Protein AF-W1YM63-F1 (afdb_monomer_lite)

Organism: NCBI:txid408170

Foldseek 3Di:
DDDLVVVLVVCVVVPWDDPPPPQATDDPNDTQEDEDEDEPVDVCVVVVVVVVCVSCSSNRHHYHYHYDHPVCVVVVVD

Sequence (78 aa):
WSNPERSKQLLAEDGWKDTDGDGILDKDGKPLTFDFVVYNSRAELPLYAEAVQADLKKVGIDMKIKTVDYNLIDKMGQ

Secondary structure (DSSP, 8-state):
---HHHHHHHHHHTT-B-SSSSSS-EETTEE-EEEEEEETTSTHHHHHHHHHHHHHHTTT-EEEEEEE-HHHHHHHT-

Structure (mmCIF, N/CA/C/O backbone):
data_AF-W1YM63-F1
#
_entry.id   AF-W1YM63-F1
#
loop_
_atom_site.group_PDB
_atom_site.id
_atom_site.type_symbol
_atom_site.label_atom_id
_atom_site.label_alt_id
_atom_site.label_comp_id
_atom_site.label_asym_id
_atom_site.label_entity_id
_atom_site.label_seq_id
_atom_site.pdbx_PDB_ins_code
_atom_site.Cartn_x
_atom_site.Cartn_y
_atom_site.Cartn_z
_atom_site.occupancy
_atom_site.B_iso_or_equiv
_atom_site.auth_seq_id
_atom_site.auth_comp_id
_atom_site.auth_asym_id
_atom_site.auth_atom_id
_atom_site.pdbx_PDB_model_num
ATOM 1 N N . TRP A 1 1 ? -6.915 15.373 -8.667 1.00 50.75 1 TRP A N 1
ATOM 2 C CA . TRP A 1 1 ? -7.096 14.067 -9.328 1.00 50.75 1 TRP A CA 1
ATOM 3 C C . TRP A 1 1 ? -7.014 12.934 -8.312 1.00 50.75 1 TRP A C 1
ATOM 5 O O . TRP A 1 1 ? -7.709 11.952 -8.502 1.00 50.75 1 TRP A O 1
ATOM 15 N N . SER A 1 2 ? -6.310 13.087 -7.184 1.00 66.31 2 SER A N 1
ATOM 16 C CA . SER A 1 2 ? -6.550 12.268 -5.988 1.00 66.31 2 SER A CA 1
ATOM 17 C C . SER A 1 2 ? -7.562 12.948 -5.050 1.00 66.31 2 SER A C 1
ATOM 19 O O . SER A 1 2 ? -7.511 14.163 -4.852 1.00 66.31 2 SER A O 1
ATOM 21 N N . ASN A 1 3 ? -8.508 12.176 -4.503 1.00 87.94 3 ASN A N 1
ATOM 22 C CA . ASN A 1 3 ? -9.361 12.569 -3.375 1.00 87.94 3 ASN A CA 1
ATOM 23 C C . ASN A 1 3 ? -9.147 11.540 -2.246 1.00 87.94 3 ASN A C 1
ATOM 25 O O . ASN A 1 3 ? -9.846 10.520 -2.205 1.00 87.94 3 ASN A O 1
ATOM 29 N N . PRO A 1 4 ? -8.144 11.761 -1.374 1.00 90.19 4 PRO A N 1
ATOM 30 C CA . PRO A 1 4 ? -7.794 10.818 -0.312 1.00 90.19 4 PRO A CA 1
ATOM 31 C C . PRO A 1 4 ? -8.954 10.558 0.645 1.00 90.19 4 PRO A C 1
ATOM 33 O O . PRO A 1 4 ? -9.175 9.422 1.046 1.00 90.19 4 PRO A O 1
ATOM 36 N N . GLU A 1 5 ? -9.745 11.587 0.945 1.00 92.12 5 GLU A N 1
ATOM 37 C CA . GLU A 1 5 ? -10.886 11.468 1.852 1.00 92.12 5 GLU A CA 1
ATOM 38 C C . GLU A 1 5 ? -11.984 10.583 1.263 1.00 92.12 5 GLU A C 1
ATOM 40 O O . GLU A 1 5 ? -12.485 9.690 1.944 1.00 92.12 5 GLU A O 1
ATOM 45 N N . ARG A 1 6 ? -12.295 10.728 -0.035 1.00 94.19 6 ARG A N 1
ATOM 46 C CA . ARG A 1 6 ? -13.238 9.810 -0.693 1.00 94.19 6 ARG A CA 1
ATOM 47 C C . ARG A 1 6 ? -12.706 8.376 -0.747 1.00 94.19 6 ARG A C 1
ATOM 49 O O . ARG A 1 6 ? -13.489 7.441 -0.632 1.00 94.19 6 ARG A O 1
ATOM 56 N N . SER A 1 7 ? -11.394 8.199 -0.893 1.00 93.56 7 SER A N 1
ATOM 57 C CA . SER A 1 7 ? -10.768 6.868 -0.905 1.00 93.56 7 SER A CA 1
ATOM 58 C C . SER A 1 7 ? -10.886 6.191 0.463 1.00 93.56 7 SER A C 1
ATOM 60 O O . SER A 1 7 ? -11.338 5.053 0.540 1.00 93.56 7 SER A O 1
ATOM 62 N N . LYS A 1 8 ? -10.581 6.917 1.549 1.00 93.44 8 LYS A N 1
ATOM 63 C CA . LYS A 1 8 ? -10.769 6.439 2.929 1.00 93.44 8 LYS A CA 1
ATOM 64 C C . LYS A 1 8 ? -12.225 6.071 3.214 1.00 93.44 8 LYS A C 1
ATOM 66 O O . LYS A 1 8 ? -12.474 5.043 3.829 1.00 93.44 8 LYS A O 1
ATOM 71 N N . GLN A 1 9 ? -13.181 6.878 2.741 1.00 95.19 9 GLN A N 1
ATOM 72 C CA . GLN A 1 9 ? -14.609 6.575 2.884 1.00 95.19 9 GLN A CA 1
ATOM 73 C C . GLN A 1 9 ? -14.985 5.256 2.209 1.00 95.19 9 GLN A C 1
ATOM 75 O O . GLN A 1 9 ? -15.598 4.417 2.851 1.00 95.19 9 GLN A O 1
ATOM 80 N N . LEU A 1 10 ? -14.589 5.050 0.949 1.00 96.50 10 LEU A N 1
ATOM 81 C CA . LEU A 1 10 ? -14.888 3.815 0.216 1.00 96.50 10 LEU A CA 1
ATOM 82 C C . LEU A 1 10 ? -14.272 2.578 0.885 1.00 96.50 10 LEU A C 1
ATOM 84 O O . LEU A 1 10 ? -14.917 1.538 0.972 1.00 96.50 10 LEU A O 1
ATOM 88 N N . LEU A 1 11 ? -13.039 2.697 1.383 1.00 96.50 11 LEU A N 1
ATOM 89 C CA . LEU A 1 11 ? -12.367 1.621 2.115 1.00 96.50 11 LEU A CA 1
ATOM 90 C C . LEU A 1 11 ? -13.112 1.294 3.420 1.00 96.50 11 LEU A C 1
ATOM 92 O O . LEU A 1 11 ? -13.382 0.126 3.694 1.00 96.50 11 LEU A O 1
ATOM 96 N N . ALA A 1 12 ? -13.519 2.316 4.177 1.00 96.06 12 ALA A N 1
ATOM 97 C CA . ALA A 1 12 ? -14.305 2.144 5.396 1.00 96.06 12 ALA A CA 1
ATOM 98 C C . ALA A 1 12 ? -15.712 1.574 5.129 1.00 96.06 12 ALA A C 1
ATOM 100 O O . ALA A 1 12 ? -16.176 0.728 5.892 1.00 96.06 12 ALA A O 1
ATOM 101 N N . GLU A 1 13 ? -16.377 1.992 4.044 1.00 97.50 13 GLU A N 1
ATOM 102 C CA . GLU A 1 13 ? -17.667 1.449 3.582 1.00 97.50 13 GLU A CA 1
ATOM 103 C C . GLU A 1 13 ? -17.565 -0.062 3.277 1.00 97.50 13 GLU A C 1
ATOM 105 O O . GLU A 1 13 ? -18.506 -0.803 3.557 1.00 97.50 13 GLU A O 1
ATOM 110 N N . ASP A 1 14 ? -16.415 -0.536 2.778 1.00 96.50 14 ASP A N 1
ATOM 111 C CA . ASP A 1 14 ? -16.118 -1.964 2.562 1.00 96.50 14 ASP A CA 1
ATOM 112 C C . ASP A 1 14 ? -15.567 -2.674 3.823 1.00 96.50 14 ASP A C 1
ATOM 114 O O . ASP A 1 14 ? -15.245 -3.861 3.795 1.00 96.50 14 ASP A O 1
ATOM 118 N N . GLY A 1 15 ? -15.473 -1.987 4.964 1.00 96.81 15 GLY A N 1
ATOM 119 C CA . GLY A 1 15 ? -15.081 -2.581 6.247 1.00 96.81 15 GLY A CA 1
ATOM 120 C C . GLY A 1 15 ? -13.577 -2.617 6.531 1.00 96.81 15 GLY A C 1
ATOM 121 O O . GLY A 1 15 ? -13.171 -3.268 7.493 1.00 96.81 15 GLY A O 1
ATOM 122 N N . TRP A 1 16 ? -12.762 -1.913 5.744 1.00 98.25 16 TRP A N 1
ATOM 123 C CA . TRP A 1 16 ? -11.344 -1.715 6.038 1.00 98.25 16 TRP A CA 1
ATOM 124 C C .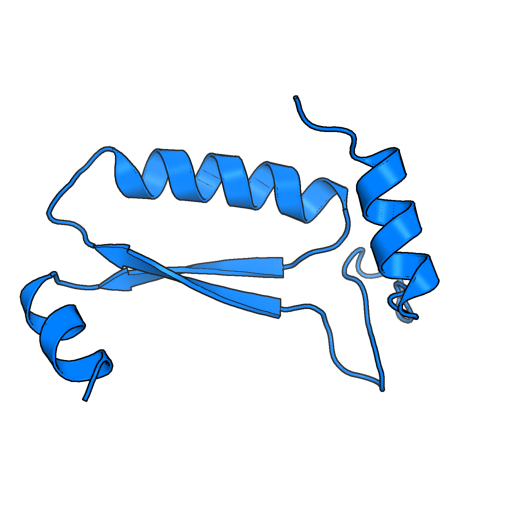 TRP A 1 16 ? -11.149 -0.651 7.117 1.00 98.25 16 TRP A C 1
ATOM 126 O O . TRP A 1 16 ? -11.698 0.450 7.034 1.00 98.25 16 TRP A O 1
ATOM 136 N N . LYS A 1 17 ? -10.345 -0.967 8.129 1.00 97.44 17 LYS A N 1
ATOM 137 C CA . LYS A 1 17 ? -10.027 -0.062 9.241 1.00 97.44 17 LYS A CA 1
ATOM 138 C C . LYS A 1 17 ? -8.684 -0.443 9.844 1.00 97.44 17 LYS A C 1
ATOM 140 O O . LYS A 1 17 ? -8.393 -1.622 9.945 1.00 97.44 17 LYS A O 1
ATOM 145 N N . ASP A 1 18 ? -7.906 0.533 10.274 1.00 97.12 18 ASP A N 1
ATOM 146 C CA . ASP A 1 18 ? -6.707 0.274 11.073 1.00 97.12 18 ASP A CA 1
ATOM 147 C C . ASP A 1 18 ? -7.144 -0.264 12.450 1.00 97.12 18 ASP A C 1
ATOM 149 O O . ASP A 1 18 ? -7.878 0.415 13.181 1.00 97.12 18 ASP A O 1
ATOM 153 N N . THR A 1 19 ? -6.807 -1.522 12.752 1.00 97.25 19 THR A N 1
ATOM 154 C CA . THR A 1 19 ? -7.224 -2.196 13.993 1.00 97.25 19 THR A CA 1
ATOM 155 C C . THR A 1 19 ? -6.134 -2.303 15.046 1.00 97.25 19 THR A C 1
ATOM 157 O O . THR A 1 19 ? -6.462 -2.607 16.198 1.00 97.25 19 THR A O 1
ATOM 160 N N . ASP A 1 20 ? -4.881 -2.027 14.695 1.00 96.31 20 ASP A N 1
ATOM 161 C CA . ASP A 1 20 ? -3.724 -2.166 15.581 1.00 96.31 20 ASP A CA 1
ATOM 162 C C . ASP A 1 20 ? -2.918 -0.865 15.773 1.00 96.31 20 ASP A C 1
ATOM 164 O O . ASP A 1 20 ? -2.055 -0.794 16.652 1.00 96.31 20 ASP A O 1
ATOM 168 N N . GLY A 1 21 ? -3.276 0.198 15.053 1.00 96.69 21 GLY A N 1
ATOM 169 C CA . GLY A 1 21 ? -2.690 1.529 15.142 1.00 96.69 21 GLY A CA 1
ATOM 170 C C . GLY A 1 21 ? -1.380 1.690 14.372 1.00 96.69 21 GLY A C 1
ATOM 171 O O . GLY A 1 21 ? -0.655 2.654 14.642 1.00 96.69 21 GLY A O 1
ATOM 172 N N . ASP A 1 22 ? -1.040 0.773 13.461 1.00 96.69 22 ASP A N 1
ATOM 173 C CA . ASP A 1 22 ? 0.187 0.842 12.659 1.00 96.69 22 ASP A CA 1
ATOM 174 C C . ASP A 1 22 ? 0.074 1.778 11.433 1.00 96.69 22 ASP A C 1
ATOM 176 O O . ASP A 1 22 ? 1.079 2.111 10.788 1.00 96.69 22 ASP A O 1
ATOM 180 N N . GLY A 1 23 ? -1.136 2.280 11.160 1.00 96.38 23 GLY A N 1
ATOM 181 C CA . GLY A 1 23 ? -1.453 3.164 10.044 1.00 96.38 23 GLY A CA 1
ATOM 182 C C . GLY A 1 23 ? -1.792 2.445 8.736 1.00 96.38 23 GLY A C 1
ATOM 183 O O . GLY A 1 23 ? -1.994 3.129 7.728 1.00 96.38 23 GLY A O 1
ATOM 184 N N . ILE A 1 24 ? -1.857 1.114 8.724 1.00 98.12 24 ILE A N 1
ATOM 185 C CA . ILE A 1 24 ? -2.314 0.265 7.622 1.00 98.12 24 ILE A CA 1
ATOM 186 C C . ILE A 1 24 ? -3.723 -0.239 7.942 1.00 98.12 24 ILE A C 1
ATOM 188 O O . ILE A 1 24 ? -4.098 -0.470 9.083 1.00 98.12 24 ILE A O 1
ATOM 192 N N . LEU A 1 25 ? -4.567 -0.347 6.922 1.00 98.31 25 LEU A N 1
ATOM 193 C CA . LEU A 1 25 ? -5.927 -0.830 7.104 1.00 98.31 25 LEU A CA 1
ATOM 194 C C . LEU A 1 25 ? -5.953 -2.351 7.208 1.00 98.31 25 LEU A C 1
ATOM 196 O O . LEU A 1 25 ? -5.332 -3.036 6.404 1.00 98.31 25 LEU A O 1
ATOM 200 N N . ASP A 1 26 ? -6.795 -2.870 8.087 1.00 98.38 26 ASP A N 1
ATOM 201 C CA . ASP A 1 26 ? -7.072 -4.288 8.242 1.00 98.38 26 ASP A CA 1
ATOM 202 C C . ASP A 1 26 ? -8.500 -4.643 7.834 1.00 98.38 26 ASP A C 1
ATOM 204 O O . ASP A 1 26 ? -9.446 -3.861 7.991 1.00 98.38 26 ASP A O 1
ATOM 208 N N . LYS A 1 27 ? -8.667 -5.885 7.381 1.00 97.69 27 LYS A N 1
ATOM 209 C CA . LYS A 1 27 ? -9.962 -6.554 7.232 1.00 97.69 27 LYS A CA 1
ATOM 210 C C . LYS A 1 27 ? -9.792 -8.025 7.583 1.00 97.69 27 LYS A C 1
ATOM 212 O O . LYS A 1 27 ? -8.851 -8.676 7.137 1.00 97.69 27 LYS A O 1
ATOM 217 N N . ASP A 1 28 ? -10.672 -8.539 8.438 1.00 95.88 28 ASP A N 1
ATOM 218 C CA . ASP A 1 28 ? -10.637 -9.930 8.916 1.00 95.88 28 ASP A CA 1
ATOM 219 C C . ASP A 1 28 ? -9.281 -10.354 9.524 1.00 95.88 28 ASP A C 1
ATOM 221 O O . ASP A 1 28 ? -8.816 -11.480 9.339 1.00 95.88 28 ASP A O 1
ATOM 225 N N . GLY A 1 29 ? -8.630 -9.431 10.244 1.00 95.06 29 GLY A N 1
ATOM 226 C CA . GLY A 1 29 ? -7.323 -9.652 10.876 1.00 95.06 29 GLY A CA 1
ATOM 227 C C . GLY A 1 29 ? -6.150 -9.721 9.894 1.00 95.06 29 GLY A C 1
ATOM 228 O O . GLY A 1 29 ? -5.100 -10.259 10.245 1.00 95.06 29 GLY A O 1
ATOM 229 N N . LYS A 1 30 ? -6.3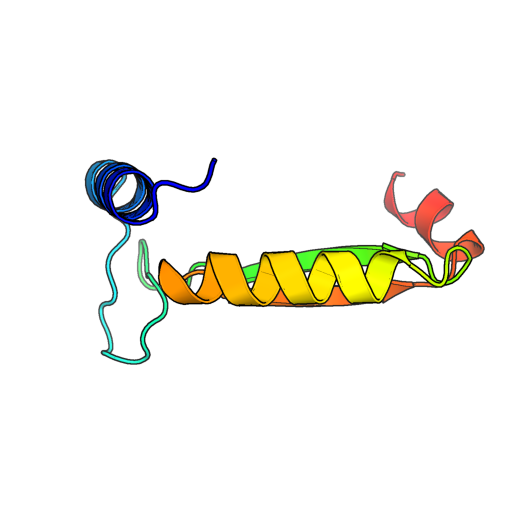30 -9.239 8.658 1.00 97.19 30 LYS A N 1
ATOM 230 C CA . LYS A 1 30 ? -5.286 -9.182 7.632 1.00 97.19 30 LYS A CA 1
ATOM 231 C C . LYS A 1 30 ? -5.039 -7.734 7.198 1.00 97.19 30 LYS A C 1
ATOM 233 O O . LYS A 1 30 ? -6.016 -7.069 6.841 1.00 97.19 30 LYS A O 1
ATOM 238 N N . PRO A 1 31 ? -3.772 -7.295 7.120 1.00 98.12 31 PRO A N 1
ATOM 239 C CA . PRO A 1 31 ? -3.440 -5.963 6.635 1.00 98.12 31 PRO A CA 1
ATOM 240 C C . PRO A 1 31 ? -3.664 -5.852 5.122 1.00 98.12 31 PRO A C 1
ATOM 242 O O . PRO A 1 31 ? -3.474 -6.814 4.367 1.00 98.12 31 PRO A O 1
ATOM 245 N N . LEU A 1 32 ? -4.018 -4.654 4.662 1.00 98.00 32 LEU A N 1
ATOM 246 C CA . LEU A 1 32 ? -4.191 -4.296 3.258 1.00 98.00 32 LEU A CA 1
ATOM 247 C C . LEU A 1 32 ? -2.826 -4.103 2.596 1.00 98.00 32 LEU A C 1
ATOM 249 O O . LEU A 1 32 ? -2.353 -2.985 2.384 1.00 98.00 32 LEU A O 1
ATOM 253 N N . THR A 1 33 ? -2.195 -5.228 2.276 1.00 98.19 33 THR A N 1
ATOM 254 C CA . THR A 1 33 ? -0.876 -5.296 1.647 1.00 98.19 33 THR A CA 1
ATOM 255 C C . THR A 1 33 ? -0.939 -6.047 0.320 1.00 98.19 33 THR A C 1
ATOM 257 O O . THR A 1 33 ? -1.652 -7.046 0.199 1.00 98.19 33 THR A O 1
ATOM 260 N N . PHE A 1 34 ? -0.199 -5.587 -0.688 1.00 97.44 34 PHE A N 1
ATOM 261 C CA . PHE A 1 34 ? -0.065 -6.300 -1.962 1.00 97.44 34 PHE A CA 1
ATOM 262 C C . PHE A 1 34 ? 1.265 -5.999 -2.655 1.00 97.44 34 PHE A C 1
ATOM 264 O O . PHE A 1 34 ? 1.865 -4.943 -2.453 1.00 97.44 34 PHE A O 1
ATOM 271 N N . ASP A 1 35 ? 1.702 -6.923 -3.509 1.00 96.50 35 ASP A N 1
ATOM 272 C CA . ASP A 1 35 ? 2.887 -6.742 -4.345 1.00 96.50 35 ASP A CA 1
ATOM 273 C C . ASP A 1 35 ? 2.529 -6.006 -5.648 1.00 96.50 35 ASP A C 1
ATOM 275 O O . ASP A 1 35 ? 1.619 -6.400 -6.380 1.00 96.50 35 ASP A O 1
ATOM 279 N N . PHE A 1 36 ? 3.276 -4.948 -5.961 1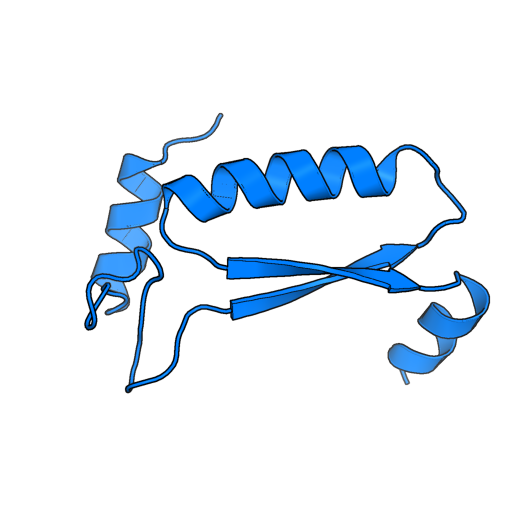.00 95.19 36 PHE A N 1
ATOM 280 C CA . PHE A 1 36 ? 3.195 -4.197 -7.210 1.00 95.19 36 PHE A CA 1
ATOM 281 C C . PHE A 1 36 ? 4.437 -4.470 -8.054 1.00 95.19 36 PHE A C 1
ATOM 283 O O . PHE A 1 36 ? 5.539 -4.006 -7.749 1.00 95.19 36 PHE A O 1
ATOM 290 N N . VAL A 1 37 ? 4.260 -5.267 -9.103 1.00 92.00 37 VAL A N 1
ATOM 291 C CA . VAL A 1 37 ? 5.365 -5.762 -9.922 1.00 92.00 37 VAL A CA 1
ATOM 292 C C . VAL A 1 37 ? 5.697 -4.766 -11.032 1.00 92.00 37 VAL A C 1
ATOM 294 O O . VAL A 1 37 ? 4.837 -4.411 -11.836 1.00 92.00 37 VAL A O 1
ATOM 297 N N . VAL A 1 38 ? 6.960 -4.348 -11.106 1.00 90.94 38 VAL A N 1
ATOM 298 C CA . VAL A 1 38 ? 7.500 -3.506 -12.184 1.00 90.94 38 VAL A CA 1
ATOM 299 C C . VAL A 1 38 ? 8.691 -4.186 -12.845 1.00 90.94 38 VAL A C 1
ATOM 301 O O . VAL A 1 38 ? 9.455 -4.896 -12.196 1.00 90.94 38 VAL A O 1
ATOM 304 N N . TYR A 1 39 ? 8.876 -3.968 -14.145 1.00 87.06 39 TYR A N 1
ATOM 305 C CA . TYR A 1 39 ? 10.057 -4.453 -14.856 1.00 87.06 39 TYR A CA 1
ATOM 306 C C . TYR A 1 39 ? 11.141 -3.384 -14.952 1.00 87.06 39 TYR A C 1
ATOM 308 O O . TYR A 1 39 ? 10.861 -2.199 -15.126 1.00 87.06 39 TYR A O 1
ATOM 316 N N . ASN A 1 40 ? 12.396 -3.823 -14.897 1.00 78.56 40 ASN A N 1
ATOM 317 C CA . ASN A 1 40 ? 13.567 -2.946 -14.943 1.00 78.56 40 ASN A CA 1
ATOM 318 C C . ASN A 1 40 ? 13.967 -2.472 -16.356 1.00 78.56 40 ASN A C 1
ATOM 320 O O . ASN A 1 40 ? 14.865 -1.642 -16.469 1.00 78.56 40 ASN A O 1
ATOM 324 N N . SER A 1 41 ? 13.323 -2.957 -17.429 1.00 84.44 41 SER A N 1
ATOM 325 C CA . SER A 1 41 ? 13.645 -2.527 -18.804 1.00 84.44 41 SER A CA 1
ATOM 326 C C . SER A 1 41 ? 13.226 -1.082 -19.111 1.00 84.44 41 SER A C 1
ATOM 328 O O . SER A 1 41 ? 13.649 -0.521 -20.120 1.00 84.44 41 SER A O 1
ATOM 330 N N . ARG A 1 42 ? 12.436 -0.464 -18.223 1.00 85.06 42 ARG A N 1
ATOM 331 C CA . ARG A 1 42 ? 12.056 0.952 -18.242 1.00 85.06 42 ARG A CA 1
ATOM 332 C C . ARG A 1 42 ? 12.461 1.614 -16.930 1.00 85.06 42 ARG A C 1
ATOM 334 O O . ARG A 1 42 ? 11.878 1.335 -15.883 1.00 85.06 42 ARG A O 1
ATOM 341 N N . ALA A 1 43 ? 13.457 2.494 -16.991 1.00 84.62 43 ALA A N 1
ATOM 342 C CA . ALA A 1 43 ? 14.024 3.154 -15.816 1.00 84.62 43 ALA A CA 1
ATOM 343 C C . ALA A 1 43 ? 13.030 4.096 -15.108 1.00 84.62 43 ALA A C 1
ATOM 345 O O . ALA A 1 43 ? 13.203 4.402 -13.932 1.00 84.62 43 ALA A O 1
ATOM 346 N N . GLU A 1 44 ? 11.981 4.540 -15.802 1.00 90.19 44 GLU A N 1
ATOM 347 C CA . GLU A 1 44 ? 10.942 5.420 -15.272 1.00 90.19 44 GLU A CA 1
ATOM 348 C C . GLU A 1 44 ? 9.916 4.707 -14.372 1.00 90.19 44 GLU A C 1
ATOM 350 O O . GLU A 1 44 ? 9.293 5.344 -13.523 1.00 90.19 44 GLU A O 1
ATOM 355 N N . LEU A 1 45 ? 9.739 3.388 -14.518 1.00 89.81 45 LEU A N 1
ATOM 356 C CA . LEU A 1 45 ? 8.679 2.658 -13.813 1.00 89.81 45 LEU A CA 1
ATOM 357 C C . LEU A 1 45 ? 8.861 2.592 -12.291 1.00 89.81 45 LEU A C 1
ATOM 359 O O . LEU A 1 45 ? 7.863 2.794 -11.596 1.00 89.81 45 LEU A O 1
ATOM 363 N N . PRO A 1 46 ? 10.070 2.353 -11.744 1.00 89.38 46 PRO A N 1
ATOM 364 C CA . PRO A 1 46 ? 10.277 2.402 -10.299 1.00 89.38 46 PRO A CA 1
ATOM 365 C C . PRO A 1 46 ? 9.886 3.756 -9.698 1.00 89.38 46 PRO A C 1
ATOM 367 O O . PRO A 1 46 ? 9.187 3.788 -8.692 1.00 89.38 46 PRO A O 1
ATOM 370 N N . LEU A 1 47 ? 10.226 4.864 -10.366 1.00 92.19 47 LEU A N 1
ATOM 371 C CA . LEU A 1 47 ? 9.881 6.211 -9.902 1.00 92.19 47 LEU A CA 1
ATOM 372 C C . LEU A 1 47 ? 8.360 6.425 -9.835 1.00 92.19 47 LEU A C 1
ATOM 374 O O . LEU A 1 47 ? 7.844 6.992 -8.871 1.00 92.19 47 LEU A O 1
ATOM 378 N N . TYR A 1 48 ? 7.617 5.964 -10.844 1.00 94.62 48 TYR A N 1
ATOM 379 C CA . TYR A 1 48 ? 6.154 6.043 -10.815 1.00 94.62 48 TYR A CA 1
ATOM 380 C C . TYR A 1 48 ? 5.550 5.133 -9.744 1.00 94.62 48 TYR A C 1
ATOM 382 O O . TYR A 1 48 ? 4.604 5.535 -9.067 1.00 94.62 48 TYR A O 1
ATOM 390 N N . ALA A 1 49 ? 6.106 3.935 -9.554 1.00 94.75 49 ALA A N 1
ATOM 391 C CA . ALA A 1 49 ? 5.670 3.018 -8.509 1.00 94.75 49 ALA A CA 1
ATOM 392 C C . ALA A 1 49 ? 5.891 3.606 -7.107 1.00 94.75 49 ALA A C 1
ATOM 394 O O . ALA A 1 49 ? 5.003 3.506 -6.265 1.00 94.75 49 ALA A O 1
ATOM 395 N N . GLU A 1 50 ? 7.017 4.279 -6.868 1.00 95.00 50 GLU A N 1
ATOM 396 C CA . GLU A 1 50 ? 7.299 4.990 -5.613 1.00 95.00 50 GLU A CA 1
ATOM 397 C C . GLU A 1 50 ? 6.300 6.128 -5.362 1.00 95.00 50 GLU A C 1
ATOM 399 O O . GLU A 1 50 ? 5.803 6.284 -4.245 1.00 95.00 50 GLU A O 1
ATOM 404 N N . ALA A 1 51 ? 5.935 6.889 -6.401 1.00 95.75 51 ALA A N 1
ATOM 405 C CA . ALA A 1 51 ? 4.918 7.934 -6.283 1.00 95.75 51 ALA A CA 1
ATOM 406 C C . ALA A 1 51 ? 3.541 7.355 -5.905 1.00 95.75 51 ALA A C 1
ATOM 408 O O . ALA A 1 51 ? 2.876 7.868 -5.002 1.00 95.75 51 ALA A O 1
ATOM 409 N N . VAL A 1 52 ? 3.139 6.250 -6.542 1.00 95.50 5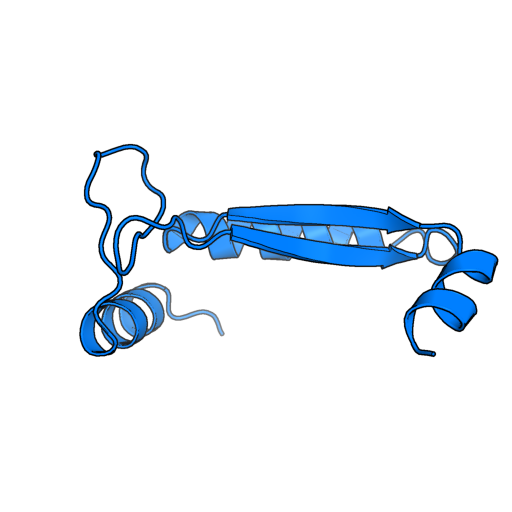2 VAL A N 1
ATOM 410 C CA . VAL A 1 52 ? 1.897 5.536 -6.207 1.00 95.50 52 VAL A CA 1
ATOM 411 C C . VAL A 1 52 ? 1.959 4.969 -4.786 1.00 95.50 52 VAL A C 1
ATOM 413 O O . VAL A 1 52 ? 1.000 5.125 -4.033 1.00 95.50 52 VAL A O 1
ATOM 416 N N . GLN A 1 53 ? 3.087 4.378 -4.380 1.00 97.31 53 GLN A N 1
ATOM 417 C CA . GLN A 1 53 ? 3.295 3.859 -3.024 1.00 97.31 53 GLN A CA 1
ATOM 418 C C . GLN A 1 53 ? 3.092 4.954 -1.974 1.00 97.31 53 GLN A C 1
ATOM 420 O O . GLN A 1 53 ? 2.390 4.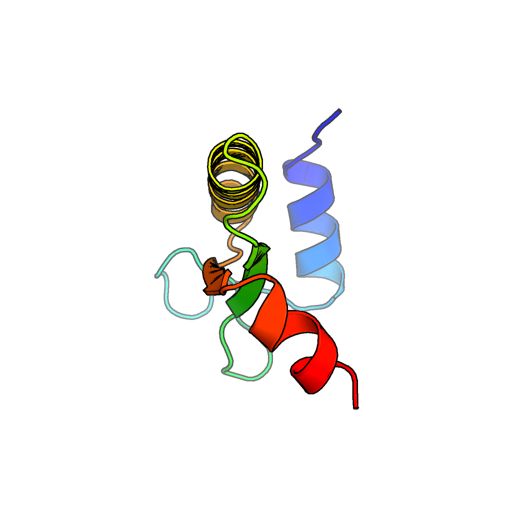750 -0.983 1.00 97.31 53 GLN A O 1
ATOM 425 N N . ALA A 1 54 ? 3.675 6.133 -2.206 1.00 96.25 54 ALA A N 1
ATOM 426 C CA . ALA A 1 54 ? 3.560 7.269 -1.304 1.00 96.25 54 ALA A CA 1
ATOM 427 C C . ALA A 1 54 ? 2.115 7.779 -1.182 1.00 96.25 54 ALA A C 1
ATOM 429 O O . ALA A 1 54 ? 1.693 8.167 -0.091 1.00 96.25 54 ALA A O 1
ATOM 430 N N . ASP A 1 55 ? 1.346 7.775 -2.272 1.00 95.25 55 ASP A N 1
ATOM 431 C CA . ASP A 1 55 ? -0.062 8.174 -2.252 1.00 95.25 55 ASP A CA 1
ATOM 432 C C . ASP A 1 55 ? -0.960 7.134 -1.571 1.00 95.25 55 ASP A C 1
ATOM 434 O O . ASP A 1 55 ? -1.817 7.506 -0.767 1.00 95.25 55 ASP A O 1
ATOM 438 N N . LEU A 1 56 ? -0.729 5.844 -1.818 1.00 96.56 56 LEU A N 1
ATOM 439 C CA . LEU A 1 56 ? -1.460 4.743 -1.184 1.00 96.56 56 LEU A CA 1
ATOM 440 C C . LEU A 1 56 ? -1.221 4.684 0.330 1.00 96.56 56 LEU A C 1
ATOM 442 O O . LEU A 1 56 ? -2.163 4.489 1.102 1.00 96.56 56 LEU A O 1
ATOM 446 N N . LYS A 1 57 ? 0.001 4.979 0.784 1.00 96.31 57 LYS A N 1
ATOM 447 C CA . LYS A 1 57 ? 0.311 5.049 2.218 1.00 96.31 57 LYS A CA 1
ATOM 448 C C . LYS A 1 57 ? -0.525 6.103 2.956 1.00 96.31 57 LYS A C 1
ATOM 450 O O . LYS A 1 57 ? -0.894 5.894 4.106 1.00 96.31 57 LYS A O 1
ATOM 455 N N . LYS A 1 58 ? -0.897 7.216 2.306 1.00 95.12 58 LYS A N 1
ATOM 456 C CA . LYS A 1 58 ? -1.743 8.274 2.912 1.00 95.12 58 LYS A CA 1
ATOM 457 C C . LYS A 1 58 ? -3.169 7.809 3.223 1.00 95.12 58 LYS A C 1
ATOM 459 O O . LYS A 1 58 ? -3.891 8.499 3.946 1.00 95.12 58 LYS A O 1
ATOM 464 N N . VAL A 1 59 ? -3.590 6.689 2.641 1.00 96.69 59 VAL A N 1
ATOM 465 C CA . VAL A 1 59 ? -4.915 6.091 2.837 1.00 96.69 59 VAL A CA 1
ATOM 466 C C . VAL A 1 59 ? -4.833 4.707 3.490 1.00 96.69 59 VAL A C 1
ATOM 468 O O . VAL A 1 59 ? -5.824 3.988 3.486 1.00 96.69 59 VAL A O 1
ATOM 471 N N . GLY A 1 60 ? -3.679 4.358 4.073 1.00 97.19 60 GLY A N 1
ATOM 472 C CA . GLY A 1 60 ? -3.483 3.137 4.858 1.00 97.19 60 GLY A CA 1
ATOM 473 C C . GLY A 1 60 ? -3.319 1.860 4.036 1.00 97.19 60 GLY A C 1
ATOM 474 O O . GLY A 1 60 ? -3.744 0.791 4.457 1.00 97.19 60 GLY A O 1
ATOM 475 N N . ILE A 1 61 ? -2.723 1.959 2.848 1.00 98.31 61 ILE A N 1
ATOM 476 C CA . ILE A 1 61 ? -2.449 0.810 1.978 1.00 98.31 61 ILE A CA 1
ATOM 477 C C . ILE A 1 61 ? -0.937 0.563 1.909 1.00 98.31 61 ILE A C 1
ATOM 479 O O . ILE A 1 61 ? -0.174 1.464 1.550 1.00 98.31 61 ILE A O 1
ATOM 483 N N . ASP A 1 62 ? -0.510 -0.669 2.197 1.00 98.31 62 ASP A N 1
ATOM 484 C CA . ASP A 1 62 ? 0.889 -1.107 2.111 1.00 98.31 62 ASP A CA 1
ATOM 485 C C . ASP A 1 62 ? 1.188 -1.749 0.745 1.00 98.31 62 ASP A C 1
ATOM 487 O O . ASP A 1 62 ? 1.038 -2.954 0.538 1.00 98.31 62 ASP A O 1
ATOM 491 N N . MET A 1 63 ? 1.615 -0.937 -0.221 1.00 98.25 63 MET A N 1
ATOM 492 C CA . MET A 1 63 ? 2.046 -1.437 -1.527 1.00 98.25 63 MET A CA 1
ATOM 493 C C . MET A 1 63 ? 3.535 -1.800 -1.514 1.00 98.25 63 MET A C 1
ATOM 495 O O . MET A 1 63 ? 4.389 -0.938 -1.304 1.00 98.25 63 MET A O 1
ATOM 499 N N . LYS A 1 64 ? 3.874 -3.051 -1.833 1.00 97.56 64 LYS A N 1
ATOM 500 C CA . LYS A 1 64 ? 5.253 -3.555 -1.901 1.00 97.56 64 LYS A CA 1
ATOM 501 C C . LYS A 1 64 ? 5.740 -3.611 -3.341 1.00 97.56 64 LYS A C 1
ATOM 503 O O . LYS A 1 64 ? 5.309 -4.450 -4.121 1.00 97.56 64 LYS A O 1
ATOM 508 N N . ILE A 1 65 ? 6.671 -2.735 -3.705 1.00 95.06 65 ILE A N 1
ATOM 509 C CA . ILE A 1 65 ? 7.233 -2.726 -5.061 1.00 95.06 65 ILE A CA 1
ATOM 510 C C . ILE A 1 65 ? 8.140 -3.950 -5.242 1.00 95.06 65 ILE A C 1
ATOM 512 O O . ILE A 1 65 ? 9.058 -4.183 -4.452 1.00 95.06 65 ILE A O 1
ATOM 516 N N . LYS A 1 66 ? 7.893 -4.731 -6.295 1.00 92.50 66 LYS A N 1
ATOM 517 C CA . LYS A 1 66 ? 8.713 -5.875 -6.702 1.00 92.50 66 LYS A CA 1
ATOM 518 C C . LYS A 1 66 ? 9.275 -5.621 -8.090 1.00 92.50 66 LYS A C 1
ATOM 520 O O . LYS A 1 66 ? 8.544 -5.654 -9.075 1.00 92.50 66 LYS A O 1
ATOM 525 N N . THR A 1 67 ? 10.579 -5.393 -8.174 1.00 86.00 67 THR A N 1
ATOM 526 C CA . THR A 1 67 ? 11.250 -5.274 -9.468 1.00 86.00 67 THR A CA 1
ATOM 527 C C . THR A 1 67 ? 11.648 -6.652 -9.964 1.00 86.00 67 THR A C 1
ATOM 529 O O . THR A 1 67 ? 12.311 -7.407 -9.252 1.00 86.00 67 THR A O 1
ATOM 532 N N . VAL A 1 68 ? 11.274 -6.968 -11.194 1.00 85.19 68 VAL A N 1
ATOM 533 C CA . VAL A 1 68 ? 11.614 -8.229 -11.853 1.00 85.19 68 VAL A CA 1
ATOM 534 C C . VAL A 1 68 ? 12.292 -7.961 -13.192 1.00 85.19 68 VAL A C 1
ATOM 536 O O . VAL A 1 68 ? 12.102 -6.911 -13.813 1.00 85.19 68 VAL A O 1
ATOM 539 N N . ASP A 1 69 ? 13.110 -8.911 -13.637 1.00 77.19 69 ASP A N 1
ATOM 540 C CA . ASP A 1 69 ? 13.617 -8.906 -15.008 1.00 77.19 69 ASP A CA 1
ATOM 541 C C . ASP A 1 69 ? 12.443 -9.161 -15.963 1.00 77.19 69 ASP A C 1
ATOM 543 O O . ASP A 1 69 ? 11.617 -10.045 -15.718 1.00 77.19 69 ASP A O 1
ATOM 547 N N . TYR A 1 70 ? 12.355 -8.394 -17.050 1.00 66.12 70 TYR A N 1
ATOM 548 C CA . TYR A 1 70 ? 11.290 -8.542 -18.044 1.00 66.12 70 TYR A CA 1
ATOM 549 C C . TYR A 1 70 ? 11.182 -9.982 -18.574 1.00 66.12 70 TYR A C 1
ATOM 551 O O . TYR A 1 70 ? 10.078 -10.487 -18.765 1.00 66.12 70 TYR A O 1
ATOM 559 N N . ASN A 1 71 ? 12.312 -10.685 -18.709 1.00 68.12 71 ASN A N 1
ATOM 560 C CA . ASN A 1 71 ? 12.344 -12.079 -19.163 1.00 68.12 71 ASN A CA 1
ATOM 561 C C . ASN A 1 71 ? 11.673 -13.067 -18.185 1.00 68.12 71 ASN A C 1
ATOM 563 O O . ASN A 1 71 ? 11.408 -14.213 -18.546 1.00 68.12 71 ASN A O 1
ATOM 567 N N . LEU A 1 72 ? 11.422 -12.648 -16.940 1.00 64.12 72 LEU A N 1
ATOM 568 C CA . LEU A 1 72 ? 10.748 -13.442 -15.911 1.00 64.12 72 LEU A CA 1
ATOM 569 C C . LEU A 1 72 ? 9.254 -13.107 -15.787 1.00 64.12 72 LEU A C 1
ATOM 571 O O . LEU A 1 72 ? 8.499 -13.970 -15.346 1.00 64.12 72 LEU A O 1
ATOM 575 N N . ILE A 1 73 ? 8.811 -11.915 -16.216 1.00 61.81 73 ILE A N 1
ATOM 576 C CA . ILE A 1 73 ? 7.384 -11.533 -16.192 1.00 61.81 73 ILE A CA 1
ATOM 577 C C . ILE A 1 73 ? 6.549 -12.448 -17.081 1.00 61.81 73 ILE A C 1
ATOM 579 O O . ILE A 1 73 ? 5.481 -12.885 -16.660 1.00 61.81 73 ILE A O 1
ATOM 583 N N . ASP A 1 74 ? 7.046 -12.774 -18.275 1.00 60.62 74 ASP A N 1
ATOM 584 C CA . ASP A 1 74 ? 6.329 -13.615 -19.244 1.00 60.62 74 ASP A CA 1
ATOM 585 C C . ASP A 1 74 ? 5.956 -14.995 -18.662 1.00 60.62 74 ASP A C 1
ATOM 587 O O . ASP A 1 74 ? 4.920 -15.567 -18.987 1.00 60.62 74 ASP A O 1
ATOM 591 N N . LYS A 1 75 ? 6.753 -15.501 -17.710 1.00 60.28 75 LYS A N 1
ATOM 5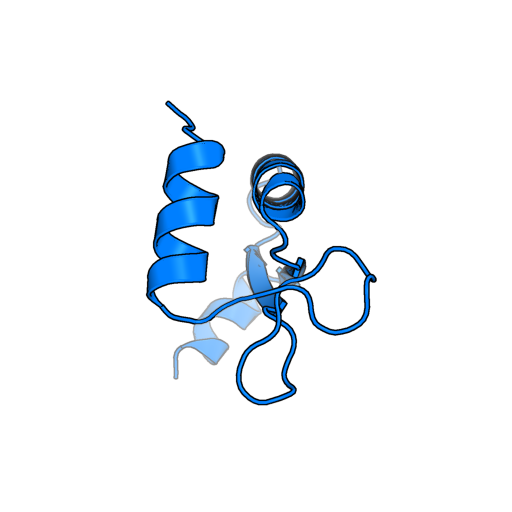92 C CA . LYS A 1 75 ? 6.517 -16.789 -17.040 1.00 60.28 75 LYS A CA 1
ATOM 593 C C . LYS A 1 75 ? 5.569 -16.717 -15.842 1.00 60.28 75 LYS A C 1
ATOM 595 O O . LYS A 1 75 ? 5.094 -17.758 -15.415 1.00 60.28 75 LYS A O 1
ATOM 600 N N . MET A 1 76 ? 5.313 -15.533 -15.279 1.00 62.34 76 MET A N 1
ATOM 601 C CA . MET A 1 76 ? 4.409 -15.369 -14.129 1.00 62.34 76 MET A CA 1
ATOM 602 C C . MET A 1 76 ? 2.929 -15.296 -14.535 1.00 62.34 76 MET A C 1
ATOM 604 O O . MET A 1 76 ? 2.061 -15.421 -13.676 1.00 62.34 76 MET A O 1
ATOM 608 N N . GLY A 1 77 ? 2.642 -15.055 -15.819 1.00 61.47 77 GLY A N 1
ATOM 609 C CA . GLY A 1 77 ? 1.282 -15.005 -16.368 1.00 61.47 77 GLY A CA 1
ATOM 610 C C . GLY A 1 77 ? 0.731 -16.349 -16.867 1.00 61.47 77 GLY A C 1
ATOM 611 O O . GLY A 1 77 ? -0.400 -16.370 -17.352 1.00 61.47 77 GLY A O 1
ATOM 612 N N . GLN A 1 78 ? 1.517 -17.431 -16.780 1.00 49.75 78 GLN A N 1
ATOM 613 C CA . GLN A 1 78 ? 1.109 -18.816 -17.060 1.00 49.75 78 GLN A CA 1
ATOM 614 C C . GLN A 1 78 ? 0.837 -19.568 -15.758 1.00 49.75 78 GLN A C 1
ATOM 616 O O . GLN A 1 78 ? -0.102 -20.394 -15.761 1.00 49.75 78 GLN A O 1
#

Radius of gyration: 14.83 Å; chains: 1; bounding box: 32×33×35 Å

pLDDT: mean 89.45, std 12.49, range [49.75, 98.38]

InterPro domains:
  IPR000914 Solute-binding protein family 5 domain [PF00496] (3-70)
  IPR039424 Solute-binding protein family 5 [PTHR30290] (3-74)